Protein AF-A0A4Q7S4I4-F1 (afdb_monomer_lite)

Organism: NCBI:txid1001822

Foldseek 3Di:
DDDDDDDDPPVVVVVVVVVVVVVVVVLVVDFCPDDDPQPVQVVVQVVWQADPQKDKDKDFDPPFAAPPDQFFGKIKIWMAGDCVVAQKKWKWKADPVSDIDTDDTDSHRTDMDMDDSHAGQAMKIFIARRSPRHTNGIDGNVVYDGDHD

Radius of gyration: 23.49 Å; chains: 1; bounding box: 52×38×89 Å

Structure (mmCIF, N/CA/C/O backbone):
data_AF-A0A4Q7S4I4-F1
#
_entry.id   AF-A0A4Q7S4I4-F1
#
loop_
_atom_site.group_PDB
_atom_site.id
_atom_site.type_symbol
_atom_site.label_atom_id
_atom_site.label_alt_id
_atom_site.label_comp_id
_atom_site.label_asym_id
_atom_site.label_entity_id
_atom_site.label_seq_id
_atom_site.pdbx_PDB_ins_code
_atom_site.Cartn_x
_atom_site.Cartn_y
_atom_site.Cartn_z
_atom_site.occupancy
_atom_site.B_iso_or_equiv
_atom_site.auth_seq_id
_atom_site.auth_comp_id
_atom_site.auth_asym_id
_atom_site.auth_atom_id
_atom_site.pdbx_PDB_model_num
ATOM 1 N N . MET A 1 1 ? 35.441 25.639 -65.462 1.00 41.94 1 MET A N 1
ATOM 2 C CA . MET A 1 1 ? 35.633 24.451 -64.602 1.00 41.94 1 MET A CA 1
ATOM 3 C C . MET A 1 1 ? 35.134 24.766 -63.202 1.00 41.94 1 MET A C 1
ATOM 5 O O . MET A 1 1 ? 35.608 25.695 -62.568 1.00 41.94 1 MET A O 1
ATOM 9 N N . THR A 1 2 ? 34.101 24.045 -62.790 1.00 44.81 2 THR A N 1
ATOM 10 C CA . THR A 1 2 ? 33.281 24.208 -61.586 1.00 44.81 2 THR A CA 1
ATOM 11 C C . THR A 1 2 ? 33.782 23.279 -60.481 1.00 44.81 2 THR A C 1
ATOM 13 O O . THR A 1 2 ? 33.896 22.083 -60.726 1.00 44.81 2 THR A O 1
ATOM 16 N N . ARG A 1 3 ? 34.007 23.776 -59.256 1.00 42.09 3 ARG A N 1
ATOM 17 C CA . ARG A 1 3 ? 33.968 22.942 -58.036 1.00 42.09 3 ARG A CA 1
ATOM 18 C C . ARG A 1 3 ? 33.672 23.790 -56.796 1.00 42.09 3 ARG A C 1
ATOM 20 O O . ARG A 1 3 ? 34.547 24.383 -56.181 1.00 42.09 3 ARG A O 1
ATOM 27 N N . ARG A 1 4 ? 32.387 23.832 -56.447 1.00 50.72 4 ARG A N 1
ATOM 28 C CA . ARG A 1 4 ? 31.842 24.207 -55.135 1.00 50.72 4 ARG A CA 1
ATOM 29 C C . ARG A 1 4 ? 31.068 22.986 -54.632 1.00 50.72 4 ARG A C 1
ATOM 31 O O . ARG A 1 4 ? 30.455 22.316 -55.459 1.00 50.72 4 ARG A O 1
ATOM 38 N N . ARG A 1 5 ? 31.009 22.822 -53.304 1.00 50.75 5 ARG A N 1
ATOM 39 C CA . ARG A 1 5 ? 30.167 21.900 -52.500 1.00 50.75 5 ARG A CA 1
ATOM 40 C C . ARG A 1 5 ? 30.864 20.619 -52.028 1.00 50.75 5 ARG A C 1
ATOM 42 O O . ARG A 1 5 ? 30.784 19.614 -52.711 1.00 50.75 5 ARG A O 1
ATOM 49 N N . SER A 1 6 ? 31.431 20.667 -50.819 1.00 51.12 6 SER A N 1
ATOM 50 C CA . SER A 1 6 ? 31.647 19.498 -49.944 1.00 51.12 6 SER A CA 1
ATOM 51 C C . SER A 1 6 ? 31.833 19.954 -48.488 1.00 51.12 6 SER A C 1
ATOM 53 O O . SER A 1 6 ? 32.914 19.810 -47.936 1.00 51.12 6 SER A O 1
ATOM 55 N N . THR A 1 7 ? 30.820 20.562 -47.862 1.00 47.41 7 THR A N 1
ATOM 56 C CA . THR A 1 7 ? 30.909 20.975 -46.437 1.00 47.41 7 THR A CA 1
ATOM 57 C C . THR A 1 7 ? 29.547 21.063 -45.734 1.00 47.41 7 THR A C 1
ATOM 59 O O . THR A 1 7 ? 29.380 21.838 -44.804 1.00 47.41 7 THR A O 1
ATOM 62 N N . ILE A 1 8 ? 28.537 20.297 -46.165 1.00 48.12 8 ILE A N 1
ATOM 63 C CA . ILE A 1 8 ? 27.202 20.329 -45.520 1.00 48.12 8 ILE A CA 1
ATOM 64 C C . ILE A 1 8 ? 26.838 18.983 -44.862 1.00 48.12 8 ILE A C 1
ATOM 66 O O . ILE A 1 8 ? 25.962 18.923 -44.009 1.00 48.12 8 ILE A O 1
ATOM 70 N N . THR A 1 9 ? 27.559 17.899 -45.152 1.00 46.34 9 THR A N 1
ATOM 71 C CA . THR A 1 9 ? 27.145 16.548 -44.733 1.00 46.34 9 THR A CA 1
ATOM 72 C C . THR A 1 9 ? 27.570 16.137 -43.315 1.00 46.34 9 THR A C 1
ATOM 74 O O . THR A 1 9 ? 27.065 15.142 -42.810 1.00 46.34 9 THR A O 1
ATOM 77 N N . ALA A 1 10 ? 28.465 16.872 -42.644 1.00 43.66 10 ALA A N 1
ATOM 78 C CA . ALA A 1 10 ? 29.000 16.462 -41.334 1.00 43.66 10 ALA A CA 1
ATOM 79 C C . ALA A 1 10 ? 28.167 16.937 -40.123 1.00 43.66 10 ALA A C 1
ATOM 81 O O . ALA A 1 10 ? 28.221 16.323 -39.063 1.00 43.66 10 ALA A O 1
ATOM 82 N N . LEU A 1 11 ? 27.368 18.001 -40.264 1.00 43.22 11 LEU A N 1
ATOM 83 C CA . LEU A 1 11 ? 26.603 18.582 -39.147 1.00 43.22 11 LEU A CA 1
ATOM 84 C C . LEU A 1 11 ? 25.246 17.902 -38.901 1.00 43.22 11 LEU A C 1
ATOM 86 O O . LEU A 1 11 ? 24.723 17.971 -37.792 1.00 43.22 11 LEU A O 1
ATOM 90 N N . ALA A 1 12 ? 24.691 17.204 -39.894 1.00 45.44 12 ALA A N 1
ATOM 91 C CA . ALA A 1 12 ? 23.388 16.550 -39.764 1.00 45.44 12 ALA A CA 1
ATOM 92 C C . ALA A 1 12 ? 23.436 15.225 -38.975 1.00 45.44 12 ALA A C 1
ATOM 94 O O . ALA A 1 12 ? 22.447 14.863 -38.340 1.00 45.44 12 ALA A O 1
ATOM 95 N N . LEU A 1 13 ? 24.573 14.513 -38.964 1.00 42.44 13 LEU A N 1
ATOM 96 C CA . LEU A 1 13 ? 24.679 13.215 -38.280 1.00 42.44 13 LEU A CA 1
ATOM 97 C C . LEU A 1 13 ? 24.820 13.336 -36.752 1.00 42.44 13 LEU A C 1
ATOM 99 O O . LEU A 1 13 ? 24.234 12.534 -36.027 1.00 42.44 13 LEU A O 1
ATOM 103 N N . CYS A 1 14 ? 25.542 14.342 -36.244 1.00 41.38 14 CYS A N 1
ATOM 104 C CA . CYS A 1 14 ? 25.718 14.514 -34.794 1.00 41.38 14 CYS A CA 1
ATOM 105 C C . CYS A 1 14 ? 24.435 14.977 -34.088 1.00 41.38 14 CYS A C 1
ATOM 107 O O . CYS A 1 14 ? 24.158 14.537 -32.974 1.00 41.38 14 CYS A O 1
ATOM 109 N N . GLY A 1 15 ? 23.627 15.824 -34.737 1.00 41.75 15 GLY A N 1
ATOM 110 C CA . GLY A 1 15 ? 22.355 16.280 -34.170 1.00 41.75 15 GLY A CA 1
ATOM 111 C C . GLY A 1 15 ? 21.340 15.144 -34.016 1.00 41.75 15 GLY A C 1
ATOM 112 O O . GLY A 1 15 ? 20.658 15.060 -32.999 1.00 41.75 15 GLY A O 1
ATOM 113 N N . PHE A 1 16 ? 21.282 14.227 -34.986 1.00 46.00 16 PHE A N 1
ATOM 114 C CA . PHE A 1 16 ? 20.308 13.134 -34.969 1.00 46.00 16 PHE A CA 1
ATOM 115 C C . PHE A 1 16 ? 20.626 12.080 -33.895 1.00 46.00 16 PHE A C 1
ATOM 117 O O . PHE A 1 16 ? 19.729 11.658 -33.169 1.00 46.00 16 PHE A O 1
ATOM 124 N N . LEU A 1 17 ? 21.907 11.726 -33.723 1.00 50.31 17 LEU A N 1
ATOM 125 C CA . LEU A 1 17 ? 22.359 10.781 -32.690 1.00 50.31 17 LEU A CA 1
ATOM 126 C C . LEU A 1 17 ? 22.120 11.298 -31.263 1.00 50.31 17 LEU A C 1
ATOM 128 O O . LEU A 1 17 ? 21.694 10.532 -30.395 1.00 50.31 17 LEU A O 1
ATOM 132 N N . ALA A 1 18 ? 22.338 12.594 -31.022 1.00 49.22 18 ALA A N 1
ATOM 133 C CA . ALA A 1 18 ? 22.099 13.206 -29.715 1.00 49.22 18 ALA A CA 1
ATOM 134 C C . ALA A 1 18 ? 20.606 13.216 -29.343 1.00 49.22 18 ALA A C 1
ATOM 136 O O . ALA A 1 18 ? 20.250 12.931 -28.199 1.00 49.22 18 ALA A O 1
ATOM 137 N N . VAL A 1 19 ? 19.724 13.475 -30.314 1.00 49.75 19 VAL A N 1
ATOM 138 C CA . VAL A 1 19 ? 18.272 13.477 -30.087 1.00 49.75 19 VAL A CA 1
ATOM 139 C C . VAL A 1 19 ? 17.758 12.060 -29.825 1.00 49.75 19 VAL A C 1
ATOM 141 O O . VAL A 1 19 ? 17.004 11.861 -28.877 1.00 49.75 19 VAL A O 1
ATOM 144 N N . THR A 1 20 ? 18.208 11.044 -30.569 1.00 52.66 20 THR A N 1
ATOM 145 C CA . THR A 1 20 ? 17.770 9.659 -30.317 1.00 52.66 20 THR A CA 1
ATOM 146 C C . THR A 1 20 ? 18.265 9.111 -28.977 1.00 52.66 20 THR A C 1
ATOM 148 O O . THR A 1 20 ? 17.527 8.397 -28.300 1.00 52.66 20 THR A O 1
ATOM 151 N N . ALA A 1 21 ? 19.482 9.476 -28.554 1.00 50.72 21 ALA A N 1
ATOM 152 C CA . ALA A 1 21 ? 20.016 9.065 -27.257 1.00 50.72 21 ALA A CA 1
ATOM 153 C C . ALA A 1 21 ? 19.264 9.729 -26.091 1.00 50.72 21 ALA A C 1
ATOM 155 O O . ALA A 1 21 ? 18.940 9.059 -25.112 1.00 50.72 21 ALA A O 1
ATOM 156 N N . ALA A 1 22 ? 18.922 11.016 -26.218 1.00 50.22 22 ALA A N 1
ATOM 157 C CA . ALA A 1 22 ? 18.132 11.730 -25.217 1.00 50.22 22 ALA A CA 1
ATOM 158 C C . ALA A 1 22 ? 16.709 11.161 -25.087 1.00 50.22 22 ALA A C 1
ATOM 160 O O . ALA A 1 22 ? 16.227 10.979 -23.973 1.00 50.22 22 ALA A O 1
ATOM 161 N N . TRP A 1 23 ? 16.062 10.797 -26.200 1.00 45.84 23 TRP A N 1
ATOM 162 C CA . TRP A 1 23 ? 14.734 10.175 -26.170 1.00 45.84 23 TRP A CA 1
ATOM 163 C C . TRP A 1 23 ? 14.747 8.773 -25.549 1.00 45.84 23 TRP A C 1
ATOM 165 O O . TRP A 1 23 ? 13.890 8.475 -24.719 1.00 45.84 23 TRP A O 1
ATOM 175 N N . ALA A 1 24 ? 15.741 7.939 -25.872 1.00 47.75 24 ALA A N 1
ATOM 176 C CA . ALA A 1 24 ? 15.880 6.604 -25.283 1.00 47.75 24 ALA A CA 1
ATOM 177 C C . ALA A 1 24 ? 16.227 6.635 -23.781 1.00 47.75 24 ALA A C 1
ATOM 179 O O . ALA A 1 24 ? 15.889 5.701 -23.049 1.00 47.75 24 ALA A O 1
ATOM 180 N N . LEU A 1 25 ? 16.892 7.699 -23.314 1.00 47.28 25 LEU A N 1
ATOM 181 C CA . LEU A 1 25 ? 17.188 7.909 -21.898 1.00 47.28 25 LEU A CA 1
ATOM 182 C C . LEU A 1 25 ? 15.975 8.485 -21.151 1.00 47.28 25 LEU A C 1
ATOM 184 O O . LEU A 1 25 ? 15.649 8.005 -20.068 1.00 47.28 25 LEU A O 1
ATOM 188 N N . SER A 1 26 ? 15.249 9.439 -21.747 1.00 44.47 26 SER A N 1
ATOM 189 C CA . SER A 1 26 ? 14.024 10.001 -21.164 1.00 44.47 26 SER A CA 1
ATOM 190 C C . SER A 1 26 ? 12.912 8.969 -21.020 1.00 44.47 26 SER A C 1
ATOM 192 O O . SER A 1 26 ? 12.274 8.948 -19.976 1.00 44.47 26 SER A O 1
ATOM 194 N N . SER A 1 27 ? 12.715 8.062 -21.982 1.00 48.19 27 SER A N 1
ATOM 195 C CA . SER A 1 27 ? 11.693 7.011 -21.861 1.00 48.19 27 SER A CA 1
ATOM 196 C C . SER A 1 27 ? 11.992 5.995 -20.753 1.00 48.19 27 SER A C 1
ATOM 198 O O . SER A 1 27 ? 11.075 5.353 -20.256 1.00 48.19 27 SER A O 1
ATOM 200 N N . ARG A 1 28 ? 13.260 5.854 -20.339 1.00 50.56 28 ARG A N 1
ATOM 201 C CA . ARG A 1 28 ? 13.646 5.054 -19.162 1.00 50.56 28 ARG A CA 1
ATOM 202 C C . ARG A 1 28 ? 13.559 5.843 -17.851 1.00 50.56 28 ARG A C 1
ATOM 204 O O . ARG A 1 28 ? 13.638 5.241 -16.787 1.00 50.56 28 ARG A O 1
ATOM 211 N N . LEU A 1 29 ? 13.438 7.171 -17.929 1.00 49.69 29 LEU A N 1
ATOM 212 C CA . LEU A 1 29 ? 13.485 8.099 -16.795 1.00 49.69 29 LEU A CA 1
ATOM 213 C C . LEU A 1 29 ? 12.164 8.839 -16.533 1.00 49.69 29 LEU A C 1
ATOM 215 O O . LEU A 1 29 ? 12.057 9.542 -15.528 1.00 49.69 29 LEU A O 1
ATOM 219 N N . THR A 1 30 ? 11.134 8.647 -17.351 1.00 45.44 30 THR A N 1
ATOM 220 C CA . THR A 1 30 ? 9.789 9.133 -17.040 1.00 45.44 30 THR A CA 1
ATOM 221 C C . THR A 1 30 ? 8.992 8.066 -16.297 1.00 45.44 30 THR A C 1
ATOM 223 O O . THR A 1 30 ? 8.708 7.024 -16.890 1.00 45.44 30 THR A O 1
ATOM 226 N N . PRO A 1 31 ? 8.596 8.298 -15.030 1.00 50.12 31 PRO A N 1
ATOM 227 C CA . PRO A 1 31 ? 7.654 7.423 -14.342 1.00 50.12 31 PRO A CA 1
ATOM 228 C C . PRO A 1 31 ? 6.385 7.327 -15.173 1.00 50.12 31 PRO A C 1
ATOM 230 O O . PRO A 1 31 ? 5.813 8.347 -15.567 1.00 50.12 31 PRO A O 1
ATOM 233 N N . HIS A 1 32 ? 5.949 6.099 -15.450 1.00 53.78 32 HIS A N 1
ATOM 234 C CA . HIS A 1 32 ? 4.629 5.860 -16.003 1.00 53.78 32 HIS A CA 1
ATOM 235 C C . HIS A 1 32 ? 3.613 6.253 -14.921 1.00 53.78 32 HIS A C 1
ATOM 237 O O . HIS A 1 32 ? 3.149 5.442 -14.128 1.00 53.78 32 HIS A O 1
ATOM 243 N N . LEU A 1 33 ? 3.262 7.538 -14.872 1.00 53.69 33 LEU A N 1
ATOM 244 C CA . LEU A 1 33 ? 2.174 8.080 -14.049 1.00 53.69 33 LEU A CA 1
ATOM 245 C C . LEU A 1 33 ? 0.794 7.785 -14.672 1.00 53.69 33 LEU A C 1
ATOM 247 O O . LEU A 1 33 ? -0.196 8.430 -14.346 1.00 53.69 33 LEU A O 1
ATOM 251 N N . GLY A 1 34 ? 0.731 6.860 -15.632 1.00 51.97 34 GLY A N 1
ATOM 252 C CA . GLY A 1 34 ? -0.274 6.865 -16.687 1.00 51.97 34 GLY A CA 1
ATOM 253 C C . GLY A 1 34 ? -0.943 5.522 -16.921 1.00 51.97 34 GLY A C 1
ATOM 254 O O . GLY A 1 34 ? -0.888 5.010 -18.031 1.00 51.97 34 GLY A O 1
ATOM 255 N N . ARG A 1 35 ? -1.590 4.973 -15.896 1.00 54.06 35 ARG A N 1
ATOM 256 C CA . ARG A 1 35 ? -2.917 4.341 -15.988 1.00 54.06 35 ARG A CA 1
ATOM 257 C C . ARG A 1 35 ? -3.307 3.899 -14.594 1.00 54.06 35 ARG A C 1
ATOM 259 O O . ARG A 1 35 ? -2.587 3.124 -13.983 1.00 54.06 35 ARG A O 1
ATOM 266 N N . VAL A 1 36 ? -4.449 4.384 -14.125 1.00 53.25 36 VAL A N 1
ATOM 267 C CA . VAL A 1 36 ? -5.141 3.813 -12.974 1.00 53.25 36 VAL A CA 1
ATOM 268 C C . VAL A 1 36 ? -5.415 2.342 -13.305 1.00 53.25 36 VAL A C 1
ATOM 270 O O . VAL A 1 36 ? -6.199 2.091 -14.223 1.00 53.25 36 VAL A O 1
ATOM 273 N N . PRO A 1 37 ? -4.796 1.362 -12.629 1.00 58.00 37 PRO A N 1
ATOM 274 C CA . PRO A 1 37 ? -4.987 -0.043 -12.980 1.00 58.00 37 PRO A CA 1
ATOM 275 C C . PRO A 1 37 ? -6.276 -0.614 -12.350 1.00 58.00 37 PRO A C 1
ATOM 277 O O . PRO A 1 37 ? -6.296 -1.738 -11.864 1.00 58.00 37 PRO A O 1
ATOM 280 N N . GLY A 1 38 ? -7.354 0.184 -12.354 1.00 56.81 38 GLY A N 1
ATOM 281 C CA . GLY A 1 38 ? -8.564 0.027 -11.536 1.00 56.81 38 GLY A 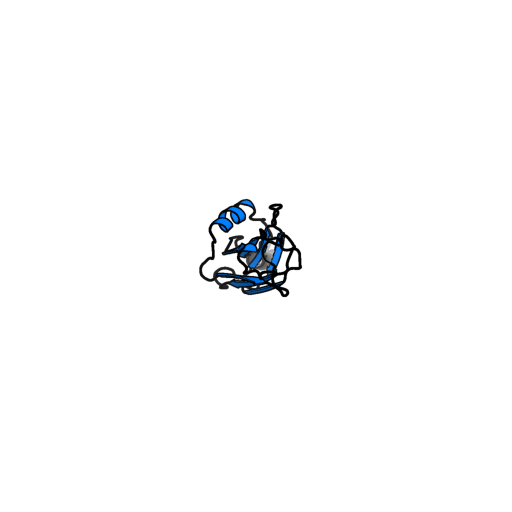CA 1
ATOM 282 C C . GLY A 1 38 ? -9.135 -1.390 -11.513 1.00 56.81 38 GLY A C 1
ATOM 283 O O . GLY A 1 38 ? -9.205 -1.991 -10.448 1.00 56.81 38 GLY A O 1
ATOM 284 N N . ASP A 1 39 ? -9.448 -1.968 -12.671 1.00 55.00 39 ASP A N 1
ATOM 285 C CA . ASP A 1 39 ? -10.110 -3.282 -12.716 1.00 55.00 39 ASP A CA 1
ATOM 286 C C . ASP A 1 39 ? -9.161 -4.455 -12.404 1.00 55.00 39 ASP A C 1
ATOM 288 O O . ASP A 1 39 ? -9.568 -5.455 -11.811 1.00 55.00 39 ASP A O 1
ATOM 292 N N . LEU A 1 40 ? -7.875 -4.334 -12.754 1.00 55.00 40 LEU A N 1
ATOM 293 C CA . LEU A 1 40 ? -6.876 -5.390 -12.539 1.00 55.00 40 LEU A CA 1
ATOM 294 C C . LEU A 1 40 ? -6.348 -5.407 -11.099 1.00 55.00 40 LEU A C 1
ATOM 296 O O . LEU A 1 40 ? -6.062 -6.474 -10.562 1.00 55.00 40 LEU A O 1
ATOM 300 N N . LEU A 1 41 ? -6.262 -4.242 -10.451 1.00 58.31 41 LEU A N 1
ATOM 301 C CA . LEU A 1 41 ? -5.853 -4.128 -9.051 1.00 58.31 41 LEU A CA 1
ATOM 302 C C . LEU A 1 41 ? -6.885 -4.722 -8.099 1.00 58.31 41 LEU A C 1
ATOM 304 O O . LEU A 1 41 ? -6.513 -5.383 -7.131 1.00 58.31 41 LEU A O 1
ATOM 308 N N . ILE A 1 42 ? -8.170 -4.480 -8.369 1.00 56.91 42 ILE A N 1
ATOM 309 C CA . ILE A 1 42 ? -9.267 -4.961 -7.527 1.00 56.91 42 ILE A CA 1
ATOM 310 C C . ILE A 1 42 ? -9.318 -6.489 -7.567 1.00 56.91 42 ILE A C 1
ATOM 312 O O . ILE A 1 42 ? -9.319 -7.116 -6.511 1.00 56.91 42 ILE A O 1
ATOM 316 N N . ALA A 1 43 ? -9.263 -7.092 -8.759 1.00 54.03 43 ALA A N 1
ATOM 317 C CA . ALA A 1 43 ? -9.244 -8.546 -8.906 1.00 54.03 43 ALA A CA 1
ATOM 318 C C . ALA A 1 43 ? -7.997 -9.184 -8.268 1.00 54.03 43 ALA A C 1
ATOM 320 O O . ALA A 1 43 ? -8.121 -10.135 -7.504 1.00 54.03 43 ALA A O 1
ATOM 321 N N . ALA A 1 44 ? -6.805 -8.629 -8.514 1.00 53.09 44 ALA A N 1
ATOM 322 C CA . ALA A 1 44 ? -5.567 -9.190 -7.984 1.00 53.09 44 ALA A CA 1
ATOM 323 C C . ALA A 1 44 ? -5.468 -9.059 -6.453 1.00 53.09 44 ALA A C 1
ATOM 325 O O . ALA A 1 44 ? -4.968 -9.962 -5.796 1.00 53.09 44 ALA A O 1
ATOM 326 N N . SER A 1 45 ? -5.998 -7.989 -5.852 1.00 56.91 45 SER A N 1
ATOM 327 C CA . SER A 1 45 ? -5.957 -7.776 -4.395 1.00 56.91 45 SER A CA 1
ATOM 328 C C . SER A 1 45 ? -6.743 -8.794 -3.556 1.00 56.91 45 SER A C 1
ATOM 330 O O . SER A 1 45 ? -6.476 -8.924 -2.361 1.00 56.91 45 SER A O 1
ATOM 332 N N . LEU A 1 46 ? -7.699 -9.509 -4.159 1.00 60.75 46 LEU A N 1
ATOM 333 C CA . LEU A 1 46 ? -8.551 -10.479 -3.467 1.00 60.75 46 LEU A CA 1
ATOM 334 C C . LEU A 1 46 ? -7.825 -11.806 -3.177 1.00 60.75 46 LEU A C 1
ATOM 336 O O . LEU A 1 46 ? -8.209 -12.495 -2.236 1.00 60.75 46 LEU A O 1
ATOM 340 N N . ASP A 1 47 ? -6.733 -12.101 -3.895 1.00 59.09 47 ASP A N 1
ATOM 341 C CA . ASP A 1 47 ? -5.953 -13.345 -3.769 1.00 59.09 47 ASP A CA 1
ATOM 342 C C . ASP A 1 47 ? -4.593 -13.169 -3.051 1.00 59.09 47 ASP A C 1
ATOM 344 O O . ASP A 1 47 ? -3.767 -14.078 -3.049 1.00 59.09 47 ASP A O 1
ATOM 348 N N . ARG A 1 48 ? -4.349 -12.009 -2.413 1.00 61.91 48 ARG A N 1
ATOM 349 C CA . ARG A 1 48 ? -3.061 -11.608 -1.791 1.00 61.91 48 ARG A CA 1
ATOM 350 C C . ARG A 1 48 ? -1.831 -11.918 -2.671 1.00 61.91 48 ARG A C 1
ATOM 352 O O . ARG A 1 48 ? -1.039 -12.810 -2.357 1.00 61.91 48 ARG A O 1
ATOM 359 N N . PRO A 1 49 ? -1.585 -11.134 -3.728 1.00 64.81 49 PRO A N 1
ATOM 360 C CA . PRO A 1 49 ? -0.379 -11.261 -4.513 1.00 64.81 49 PRO A CA 1
ATOM 361 C C . PRO A 1 49 ? 0.701 -10.497 -3.761 1.00 64.81 49 PRO A C 1
ATOM 363 O O . PRO A 1 49 ? 0.741 -9.275 -3.812 1.00 64.81 49 PRO A O 1
ATOM 366 N N . GLN A 1 50 ? 1.532 -11.193 -2.998 1.00 80.06 50 GLN A N 1
ATOM 367 C CA . GLN A 1 50 ? 2.812 -10.643 -2.583 1.00 80.06 50 GLN A CA 1
ATOM 368 C C . GLN A 1 50 ? 3.864 -11.282 -3.478 1.00 80.06 50 GLN A C 1
ATOM 370 O O . GLN A 1 50 ? 4.178 -12.458 -3.315 1.00 80.06 50 GLN A O 1
ATOM 375 N N . ALA A 1 51 ? 4.349 -10.528 -4.463 1.00 83.81 51 ALA A N 1
ATOM 376 C CA . ALA A 1 51 ? 5.382 -11.017 -5.362 1.00 83.81 51 ALA A CA 1
ATOM 377 C C . ALA A 1 51 ? 6.673 -11.319 -4.588 1.00 83.81 51 ALA A C 1
ATOM 379 O O . ALA A 1 51 ? 7.002 -10.648 -3.599 1.00 83.81 51 ALA A O 1
ATOM 380 N N . ASP A 1 52 ? 7.430 -12.305 -5.067 1.00 86.88 52 ASP A N 1
ATOM 381 C CA . ASP A 1 52 ? 8.759 -12.587 -4.539 1.00 86.88 52 ASP A CA 1
ATOM 382 C C . ASP A 1 52 ? 9.632 -11.327 -4.602 1.00 86.88 52 ASP A C 1
ATOM 384 O O . ASP A 1 52 ? 9.661 -10.606 -5.599 1.00 86.88 52 ASP A O 1
ATOM 388 N N . GLY A 1 53 ? 10.331 -11.037 -3.504 1.00 88.31 53 GLY A N 1
ATOM 389 C CA . GLY A 1 53 ? 11.159 -9.835 -3.388 1.00 88.31 53 GLY A CA 1
ATOM 390 C C . GLY A 1 53 ? 10.394 -8.555 -3.037 1.00 88.31 53 GLY A C 1
ATOM 391 O O . GLY A 1 53 ? 11.016 -7.500 -2.975 1.00 88.31 53 GLY A O 1
ATOM 392 N N . ALA A 1 54 ? 9.092 -8.611 -2.745 1.00 90.88 54 ALA A N 1
ATOM 393 C CA . ALA A 1 54 ? 8.328 -7.453 -2.291 1.00 90.88 54 ALA A CA 1
ATOM 394 C C . ALA A 1 54 ? 7.620 -7.695 -0.960 1.00 90.88 54 ALA A C 1
ATOM 396 O O . ALA A 1 54 ? 7.151 -8.792 -0.660 1.00 90.88 54 ALA A O 1
ATOM 397 N N . ARG A 1 55 ? 7.528 -6.650 -0.139 1.00 92.12 55 ARG A N 1
ATOM 398 C CA . ARG A 1 55 ? 6.780 -6.637 1.117 1.00 92.12 55 ARG A CA 1
ATOM 399 C C . ARG A 1 55 ? 6.040 -5.325 1.277 1.00 92.12 55 ARG A C 1
ATOM 401 O O . ARG A 1 55 ? 6.622 -4.257 1.111 1.00 92.12 55 ARG A O 1
ATOM 408 N N . LEU A 1 56 ? 4.773 -5.434 1.654 1.00 92.31 56 LEU A N 1
ATOM 409 C CA . LEU A 1 56 ? 3.943 -4.337 2.122 1.00 92.31 56 LEU A CA 1
ATOM 410 C C . LEU A 1 56 ? 3.368 -4.757 3.471 1.00 92.31 56 LEU A C 1
ATOM 412 O O . LEU A 1 56 ? 2.814 -5.845 3.592 1.00 92.31 56 LEU A O 1
ATOM 416 N N . ALA A 1 57 ? 3.528 -3.909 4.476 1.00 92.12 57 ALA A N 1
ATOM 417 C CA . ALA A 1 57 ? 2.980 -4.113 5.804 1.00 92.12 57 ALA A CA 1
ATOM 418 C C . ALA A 1 57 ? 2.267 -2.843 6.261 1.00 92.12 57 ALA A C 1
ATOM 420 O O . ALA A 1 57 ? 2.669 -1.725 5.923 1.00 92.12 57 ALA A O 1
ATOM 421 N N . LEU A 1 58 ? 1.213 -3.033 7.045 1.00 91.06 58 LEU A N 1
ATOM 422 C CA . LEU A 1 58 ? 0.545 -1.960 7.761 1.00 91.06 58 LEU A CA 1
ATOM 423 C C . LEU A 1 58 ? 0.857 -2.112 9.247 1.00 91.06 58 LEU A C 1
ATOM 425 O O . LEU A 1 58 ? 0.981 -3.224 9.757 1.00 91.06 58 LEU A O 1
ATOM 429 N N . GLU A 1 59 ? 0.966 -0.990 9.938 1.00 90.00 59 GLU A N 1
ATOM 430 C CA . GLU A 1 59 ? 1.086 -0.912 11.388 1.00 90.00 59 GLU A CA 1
ATOM 431 C C . GLU A 1 59 ? 0.074 0.123 11.886 1.00 90.00 59 GLU A C 1
ATOM 433 O O . GLU A 1 59 ? -0.124 1.163 11.252 1.00 90.00 59 GLU A O 1
ATOM 438 N N . ALA A 1 60 ? -0.590 -0.145 13.012 1.00 84.44 60 ALA A N 1
ATOM 439 C CA . ALA A 1 60 ? -1.471 0.846 13.618 1.00 84.44 60 ALA A CA 1
ATOM 440 C C . ALA A 1 60 ? -0.637 2.042 14.091 1.00 84.44 60 ALA A C 1
ATOM 442 O O . ALA A 1 60 ? 0.305 1.872 14.868 1.00 84.44 60 ALA A O 1
ATOM 443 N N . ALA A 1 61 ? -0.987 3.250 13.651 1.00 80.94 61 ALA A N 1
ATOM 444 C CA . ALA A 1 61 ? -0.409 4.439 14.251 1.00 80.94 61 ALA A CA 1
ATOM 445 C C . ALA A 1 61 ? -1.082 4.670 15.608 1.00 80.94 61 ALA A C 1
ATOM 447 O O . ALA A 1 61 ? -2.297 4.533 15.724 1.00 80.94 61 ALA A O 1
ATOM 448 N N . SER A 1 62 ? -0.310 5.016 16.638 1.00 71.31 62 SER A N 1
ATOM 449 C CA . SER A 1 62 ? -0.872 5.312 17.959 1.00 71.31 62 SER A CA 1
ATOM 450 C C . SER A 1 62 ? -1.896 6.458 17.884 1.00 71.31 62 SER A C 1
ATOM 452 O O . SER A 1 62 ? -1.583 7.494 17.289 1.00 71.31 62 SER A O 1
ATOM 454 N N . PRO A 1 63 ? -3.073 6.336 18.532 1.00 67.19 63 PRO A N 1
ATOM 455 C CA . PRO A 1 63 ? -3.524 5.227 19.383 1.00 67.19 63 PRO A CA 1
ATOM 456 C C . PRO A 1 63 ? -4.062 4.010 18.607 1.00 67.19 63 PRO A C 1
ATOM 458 O O . PRO A 1 63 ? -4.600 4.133 17.511 1.00 67.19 63 PRO A O 1
ATOM 461 N N . ALA A 1 64 ? -3.962 2.826 19.221 1.00 69.19 64 ALA A N 1
ATOM 462 C CA . ALA A 1 64 ? -4.438 1.572 18.636 1.00 69.19 64 ALA A CA 1
ATOM 463 C C . ALA A 1 64 ? -5.948 1.591 18.322 1.00 69.19 64 ALA A C 1
ATOM 465 O O . ALA A 1 64 ? -6.750 2.185 19.046 1.00 69.19 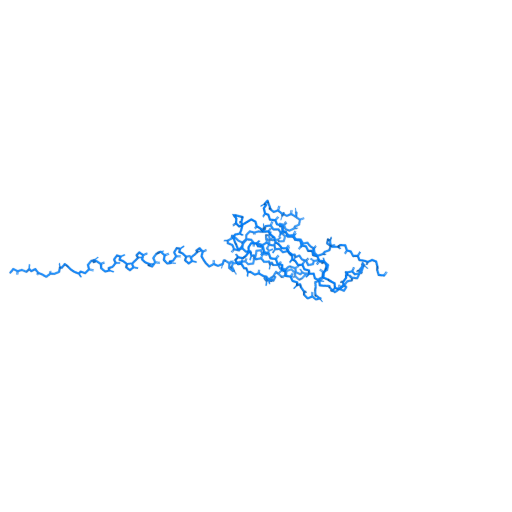64 ALA A O 1
ATOM 466 N N . ARG A 1 65 ? -6.342 0.882 17.257 1.00 73.88 65 ARG A N 1
ATOM 467 C CA . ARG A 1 65 ? -7.740 0.735 16.829 1.00 73.88 65 ARG A CA 1
ATOM 468 C C . ARG A 1 65 ? -8.562 -0.009 17.884 1.00 73.88 65 ARG A C 1
ATOM 470 O O . ARG A 1 65 ? -8.166 -1.087 18.316 1.00 73.88 65 ARG A O 1
ATOM 477 N N . ILE A 1 66 ? -9.743 0.510 18.221 1.00 74.88 66 ILE A N 1
ATOM 478 C CA . ILE A 1 66 ? -10.708 -0.162 19.107 1.00 74.88 66 ILE A CA 1
ATOM 479 C C . ILE A 1 66 ? -11.550 -1.168 18.307 1.00 74.88 66 ILE A C 1
ATOM 481 O O . ILE A 1 66 ? -12.093 -0.834 17.250 1.00 74.88 66 ILE A O 1
ATOM 485 N N . CYS A 1 67 ? -11.676 -2.399 18.808 1.00 74.19 67 CYS A N 1
ATOM 486 C CA . CYS A 1 67 ? -12.462 -3.449 18.161 1.00 74.19 67 CYS A CA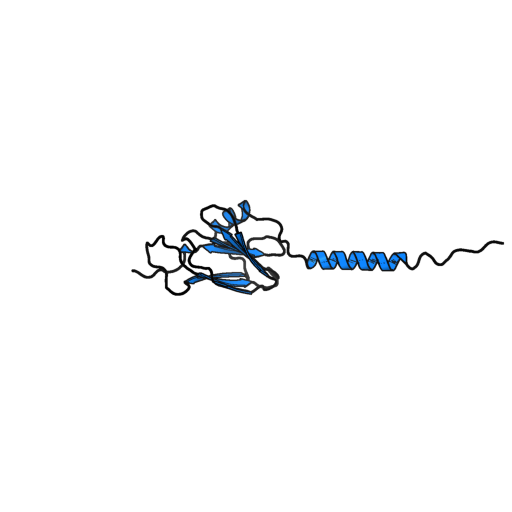 1
ATOM 487 C C . CYS A 1 67 ? -13.948 -3.074 18.042 1.00 74.19 67 CYS A C 1
ATOM 489 O O . CYS A 1 67 ? -14.543 -2.550 18.979 1.00 74.19 67 CYS A O 1
ATOM 491 N N . GLY A 1 68 ? -14.557 -3.365 16.888 1.00 68.88 68 GLY A N 1
ATOM 492 C CA . GLY A 1 68 ? -15.973 -3.072 16.620 1.00 68.88 68 GLY A CA 1
ATOM 493 C C . GLY A 1 68 ? -16.281 -1.601 16.319 1.00 68.88 68 GLY A C 1
ATOM 494 O O . GLY A 1 68 ? -17.411 -1.281 15.964 1.00 68.88 68 GLY A O 1
ATOM 495 N N . SER A 1 69 ? -15.290 -0.709 16.406 1.00 71.62 69 SER A N 1
ATOM 496 C CA . SER A 1 69 ? -15.456 0.681 15.998 1.00 71.62 69 SER A CA 1
ATOM 497 C C . SER A 1 69 ? -15.382 0.815 14.476 1.00 71.62 69 SER A C 1
ATOM 499 O O . SER A 1 69 ? -14.421 0.362 13.843 1.00 71.62 69 SER A O 1
ATOM 501 N N . ALA A 1 70 ? -16.385 1.482 13.905 1.00 71.94 70 ALA A N 1
ATOM 502 C CA . ALA A 1 70 ? -16.361 1.986 12.532 1.00 71.94 70 ALA A CA 1
ATOM 503 C C . ALA A 1 70 ? -15.618 3.333 12.420 1.00 71.94 70 ALA A C 1
ATOM 505 O O . ALA A 1 70 ? -15.573 3.923 11.343 1.00 71.94 70 ALA A O 1
ATOM 506 N N . ALA A 1 71 ? -15.064 3.849 13.526 1.00 78.88 71 ALA A N 1
ATOM 507 C CA . ALA A 1 71 ? -14.359 5.121 13.511 1.00 78.88 71 ALA A CA 1
ATOM 508 C C . ALA A 1 71 ? -13.098 5.031 12.636 1.00 78.88 71 ALA A C 1
ATOM 510 O O . ALA A 1 71 ? -12.365 4.039 12.725 1.00 78.88 71 ALA A O 1
ATOM 511 N N . PRO A 1 72 ? -12.810 6.072 11.840 1.00 81.81 72 PRO A N 1
ATOM 512 C CA . PRO A 1 72 ? -11.565 6.155 11.100 1.00 81.81 72 PRO A CA 1
ATOM 513 C C . PRO A 1 72 ? -10.341 6.137 12.021 1.00 81.81 72 PRO A C 1
ATOM 515 O O . PRO A 1 72 ? -10.368 6.678 13.128 1.00 81.81 72 PRO A O 1
ATOM 518 N N . PHE A 1 73 ? -9.247 5.544 11.549 1.00 85.38 73 PHE A N 1
ATOM 519 C CA . PHE A 1 73 ? -7.987 5.443 12.291 1.00 85.38 73 PHE A CA 1
ATOM 520 C C . PHE A 1 73 ? -6.789 5.807 11.409 1.00 85.38 73 PHE A C 1
ATOM 522 O O . PHE A 1 73 ? -6.919 6.002 10.199 1.00 85.38 73 PHE A O 1
ATOM 529 N N . ALA A 1 74 ? -5.625 5.977 12.037 1.00 90.44 74 ALA A N 1
ATOM 530 C CA . ALA A 1 74 ? -4.369 6.263 11.354 1.00 90.44 74 ALA A CA 1
ATOM 531 C C . ALA A 1 74 ? -3.492 5.007 11.307 1.00 90.44 74 ALA A C 1
ATOM 533 O O . ALA A 1 74 ? -3.441 4.244 12.271 1.00 90.44 74 ALA A O 1
ATOM 534 N N . LEU A 1 75 ? -2.789 4.812 10.195 1.00 92.25 75 LEU A N 1
ATOM 535 C CA . LEU A 1 75 ? -1.897 3.689 9.931 1.00 92.25 75 LEU A CA 1
ATOM 536 C C . LEU A 1 75 ? -0.549 4.176 9.422 1.00 92.25 75 LEU A C 1
ATOM 538 O O . LEU A 1 75 ? -0.469 5.205 8.758 1.00 92.25 75 LEU A O 1
ATOM 542 N N . THR A 1 76 ? 0.490 3.387 9.648 1.00 94.44 76 THR A N 1
ATOM 543 C CA . THR A 1 76 ? 1.764 3.506 8.943 1.00 94.44 76 THR A CA 1
ATOM 544 C C . THR A 1 76 ? 1.868 2.369 7.939 1.00 94.44 76 THR A C 1
ATOM 546 O O . THR A 1 76 ? 1.850 1.200 8.314 1.00 94.44 76 THR A O 1
ATOM 549 N N . ALA A 1 77 ? 1.974 2.705 6.656 1.00 94.56 77 ALA A N 1
ATOM 550 C CA . ALA A 1 77 ? 2.328 1.754 5.616 1.00 94.56 77 ALA A CA 1
ATOM 551 C C . ALA A 1 77 ? 3.849 1.709 5.481 1.00 94.56 77 ALA A C 1
ATOM 553 O O . ALA A 1 77 ? 4.487 2.757 5.366 1.00 94.56 77 ALA A O 1
ATOM 554 N N . ARG A 1 78 ? 4.421 0.507 5.468 1.00 95.62 78 ARG A N 1
ATOM 555 C CA . ARG A 1 78 ? 5.852 0.269 5.258 1.00 95.62 78 ARG A CA 1
ATOM 556 C C . ARG A 1 78 ? 6.015 -0.702 4.106 1.00 95.62 78 ARG A C 1
ATOM 558 O O . ARG A 1 78 ? 5.332 -1.724 4.058 1.00 95.62 78 ARG A O 1
ATOM 565 N N . TRP A 1 79 ? 6.904 -0.386 3.178 1.00 94.88 79 TRP A N 1
ATOM 566 C CA . TRP A 1 79 ? 7.175 -1.239 2.033 1.00 94.88 79 TRP A CA 1
ATOM 567 C C . TRP A 1 79 ? 8.666 -1.421 1.805 1.00 94.88 79 TRP A C 1
ATOM 569 O O . TRP A 1 79 ? 9.491 -0.562 2.126 1.00 94.88 79 TRP A O 1
ATOM 579 N N . GLN A 1 80 ? 8.993 -2.564 1.221 1.00 95.25 80 GLN A N 1
ATOM 580 C CA . GLN A 1 80 ? 10.331 -2.916 0.790 1.00 95.25 80 GLN A CA 1
ATOM 581 C C . GLN A 1 80 ? 10.221 -3.775 -0.460 1.00 95.25 80 GLN A C 1
ATOM 583 O O . GLN A 1 80 ? 9.532 -4.791 -0.452 1.00 95.25 80 GLN A O 1
ATOM 588 N N . VAL A 1 81 ? 10.902 -3.374 -1.523 1.00 93.62 81 VAL A N 1
ATOM 589 C CA . VAL A 1 81 ? 10.903 -4.072 -2.807 1.00 93.62 81 VAL A CA 1
ATOM 590 C C . VAL A 1 81 ? 12.345 -4.284 -3.246 1.00 93.62 81 VAL A C 1
ATOM 592 O O . VAL A 1 81 ? 13.204 -3.435 -3.014 1.00 93.62 81 VAL A O 1
ATOM 595 N N . ASP A 1 82 ? 12.635 -5.425 -3.856 1.00 93.56 82 ASP A N 1
ATOM 596 C CA . ASP A 1 82 ? 13.887 -5.630 -4.570 1.00 93.56 82 ASP A CA 1
ATOM 597 C C . ASP A 1 82 ? 13.938 -4.638 -5.751 1.00 93.56 82 ASP A C 1
ATOM 599 O O . ASP A 1 82 ? 13.030 -4.641 -6.591 1.00 93.56 82 ASP A O 1
ATOM 603 N N . PRO A 1 83 ? 14.972 -3.785 -5.861 1.00 91.00 83 PRO A N 1
ATOM 604 C CA . PRO A 1 83 ? 15.115 -2.871 -6.992 1.00 91.00 83 PRO A CA 1
ATOM 605 C C . PRO A 1 83 ? 15.095 -3.568 -8.364 1.00 91.00 83 PRO A C 1
ATOM 607 O O . PRO A 1 83 ? 14.780 -2.918 -9.360 1.00 91.00 83 PRO A O 1
ATOM 610 N N . ALA A 1 84 ? 15.432 -4.863 -8.433 1.00 90.62 84 ALA A N 1
ATOM 611 C CA . ALA A 1 84 ? 15.336 -5.670 -9.648 1.00 90.62 84 ALA A CA 1
ATOM 612 C C . ALA A 1 84 ? 13.884 -5.994 -10.043 1.00 90.62 84 ALA A C 1
ATOM 614 O O . ALA A 1 84 ? 13.607 -6.155 -11.230 1.00 90.62 84 ALA A O 1
ATOM 615 N N . VAL A 1 85 ? 12.965 -6.061 -9.072 1.00 86.94 85 VAL A N 1
ATOM 616 C CA . VAL A 1 85 ? 11.523 -6.253 -9.301 1.00 86.94 85 VAL A CA 1
ATOM 617 C C . VAL A 1 85 ? 10.883 -4.931 -9.711 1.00 86.94 85 VAL A C 1
ATOM 619 O O . VAL A 1 85 ? 10.242 -4.843 -10.757 1.00 86.94 85 VAL A O 1
ATOM 622 N N . ALA A 1 86 ? 11.083 -3.883 -8.909 1.00 89.12 86 ALA A N 1
ATOM 623 C CA . ALA A 1 86 ? 10.570 -2.555 -9.212 1.00 89.12 86 ALA A CA 1
ATOM 624 C C . ALA A 1 86 ? 11.541 -1.477 -8.716 1.00 89.12 86 ALA A C 1
ATOM 626 O O . ALA A 1 86 ? 11.573 -1.177 -7.519 1.00 89.12 86 ALA A O 1
ATOM 627 N N . PRO A 1 87 ? 12.311 -0.836 -9.616 1.00 88.75 87 PRO A N 1
ATOM 628 C CA . PRO A 1 87 ? 13.216 0.234 -9.214 1.00 88.75 87 PRO A CA 1
ATOM 629 C C . PRO A 1 87 ? 12.443 1.445 -8.684 1.00 88.75 87 PRO A C 1
ATOM 631 O O . PRO A 1 87 ? 12.959 2.179 -7.846 1.00 88.75 87 PRO A O 1
ATOM 634 N N . TRP A 1 88 ? 11.202 1.638 -9.147 1.00 87.94 88 TRP A N 1
ATOM 635 C CA . TRP A 1 88 ? 10.291 2.698 -8.727 1.00 87.94 88 TRP A CA 1
ATOM 636 C C . TRP A 1 88 ? 8.981 2.108 -8.237 1.00 87.94 88 TRP A C 1
ATOM 638 O O . TRP A 1 88 ? 8.470 1.152 -8.820 1.00 87.94 88 TRP A O 1
ATOM 648 N N . THR A 1 89 ? 8.400 2.722 -7.215 1.00 91.69 89 THR A N 1
ATOM 649 C CA . THR A 1 89 ? 7.174 2.230 -6.591 1.00 91.69 89 THR A CA 1
ATOM 650 C C . THR A 1 89 ? 6.097 3.302 -6.574 1.00 91.69 89 THR A C 1
ATOM 652 O O . THR A 1 89 ? 6.366 4.505 -6.497 1.00 91.69 89 THR A O 1
ATOM 655 N N . GLN A 1 90 ? 4.854 2.849 -6.670 1.00 93.25 90 GLN A N 1
ATOM 656 C CA . GLN A 1 90 ? 3.665 3.649 -6.438 1.00 93.25 90 GLN A CA 1
ATOM 657 C C . GLN A 1 90 ? 2.817 2.956 -5.377 1.00 93.25 90 GLN A C 1
ATOM 659 O O . GLN A 1 90 ? 2.639 1.743 -5.420 1.00 93.25 90 GLN A O 1
ATOM 664 N N . LEU A 1 91 ? 2.281 3.725 -4.437 1.00 93.38 91 LEU A N 1
ATOM 665 C CA . LEU A 1 91 ? 1.332 3.240 -3.445 1.00 93.38 91 LEU A CA 1
ATOM 666 C C . LEU A 1 91 ? -0.016 3.893 -3.724 1.00 93.38 91 LEU A C 1
ATOM 668 O O . LEU A 1 91 ? -0.145 5.120 -3.663 1.00 93.38 91 LEU A O 1
ATOM 672 N N . TRP A 1 92 ? -1.001 3.065 -4.034 1.00 93.81 92 TRP A N 1
ATOM 673 C CA . TRP A 1 92 ? -2.373 3.467 -4.298 1.00 93.81 92 TRP A CA 1
ATOM 674 C C . TRP A 1 92 ? -3.272 3.047 -3.143 1.00 93.81 92 TRP A C 1
ATOM 676 O O . TRP A 1 92 ? -3.037 2.027 -2.492 1.00 93.81 92 TRP A O 1
ATOM 686 N N . LEU A 1 93 ? -4.303 3.843 -2.895 1.00 92.31 93 LEU A N 1
ATOM 687 C CA . LEU A 1 93 ? -5.319 3.572 -1.890 1.00 92.31 93 LEU A CA 1
ATOM 688 C C . LEU A 1 93 ? -6.655 3.363 -2.569 1.00 92.31 93 LEU A C 1
ATOM 690 O O . LEU A 1 93 ? -7.035 4.174 -3.408 1.00 92.31 93 LEU A O 1
ATOM 694 N N . LEU A 1 94 ? -7.368 2.315 -2.179 1.00 90.25 94 LEU A N 1
ATOM 695 C CA . LEU A 1 94 ? -8.726 2.056 -2.637 1.00 90.25 94 LEU A CA 1
ATOM 696 C C . LEU A 1 94 ? -9.675 2.122 -1.441 1.00 90.25 94 LEU A C 1
ATOM 698 O O . LEU A 1 94 ? -9.568 1.306 -0.523 1.00 90.25 94 LEU A O 1
ATOM 702 N N . GLY A 1 95 ? -10.553 3.124 -1.436 1.00 86.88 95 GLY A N 1
ATOM 703 C CA . GLY A 1 95 ? -11.609 3.286 -0.439 1.00 86.88 95 GLY A CA 1
ATOM 704 C C . GLY A 1 95 ? -12.867 2.479 -0.773 1.00 86.88 95 GLY A C 1
ATOM 705 O O . GLY A 1 95 ? -12.899 1.712 -1.732 1.00 86.88 95 GLY A O 1
ATOM 706 N N . GLU A 1 96 ? -13.925 2.674 0.018 1.00 81.50 96 GLU A N 1
ATOM 707 C CA . GLU A 1 96 ? -15.238 2.046 -0.220 1.00 81.50 96 GLU A CA 1
ATOM 708 C C . GLU A 1 96 ? -15.922 2.549 -1.497 1.00 81.50 96 GLU A C 1
ATOM 710 O O . GLU A 1 96 ? -16.726 1.837 -2.090 1.00 81.50 96 GLU A O 1
ATOM 715 N N . ASP A 1 97 ? -15.583 3.761 -1.939 1.00 82.88 97 ASP A N 1
ATOM 716 C CA . ASP A 1 97 ? -16.089 4.351 -3.178 1.00 82.88 97 ASP A CA 1
ATOM 717 C C . ASP A 1 97 ? -15.512 3.690 -4.441 1.00 82.88 97 ASP A C 1
ATOM 719 O O . ASP A 1 97 ? -15.953 3.992 -5.549 1.00 82.88 97 ASP A O 1
ATOM 723 N N . GLY A 1 98 ? -14.527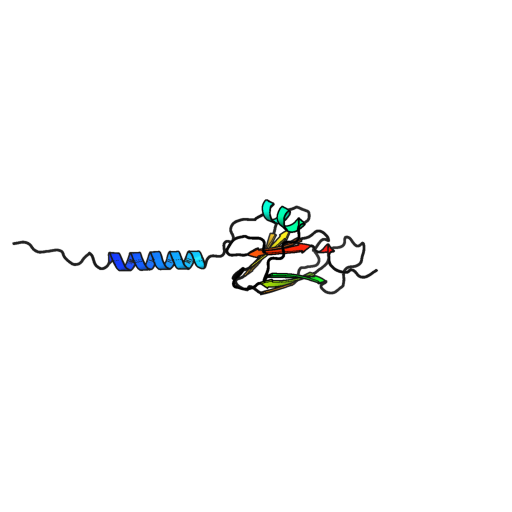 2.799 -4.282 1.00 81.56 98 GLY A N 1
ATOM 724 C CA . GLY A 1 98 ? -13.872 2.098 -5.378 1.00 81.56 98 GLY A CA 1
ATOM 725 C C . GLY A 1 98 ? -12.980 2.992 -6.241 1.00 81.56 98 GLY A C 1
ATOM 726 O O . GLY A 1 98 ? -12.486 2.524 -7.266 1.00 81.56 98 GLY A O 1
ATOM 727 N N . ASN A 1 99 ? -12.733 4.248 -5.848 1.00 84.31 99 ASN A N 1
ATOM 728 C CA . ASN A 1 99 ? -11.870 5.147 -6.605 1.00 84.31 99 ASN A CA 1
ATOM 729 C C . ASN A 1 99 ? -10.427 5.045 -6.094 1.00 84.31 99 ASN A C 1
ATOM 731 O O . ASN A 1 99 ? -10.141 5.424 -4.955 1.00 84.31 99 ASN A O 1
ATOM 735 N N . PRO A 1 100 ? -9.483 4.553 -6.910 1.00 86.69 100 PRO A N 1
ATOM 736 C CA . PRO A 1 100 ? -8.092 4.469 -6.499 1.00 86.69 100 PRO A CA 1
ATOM 737 C C . PRO A 1 100 ? -7.436 5.855 -6.490 1.00 86.69 100 PRO A C 1
ATOM 739 O O . PRO A 1 100 ? -7.470 6.596 -7.475 1.00 86.69 100 PRO A O 1
ATOM 742 N N . VAL A 1 101 ? -6.768 6.180 -5.387 1.00 91.31 101 VAL A N 1
ATOM 743 C CA . VAL A 1 101 ? -6.035 7.435 -5.192 1.00 91.31 101 VAL A CA 1
ATOM 744 C C . VAL A 1 101 ? -4.541 7.149 -5.111 1.00 91.31 101 VAL A C 1
ATOM 746 O O . VAL A 1 101 ? -4.100 6.353 -4.280 1.00 91.31 101 VAL A O 1
ATOM 749 N N . LEU A 1 102 ? -3.743 7.821 -5.947 1.00 92.62 102 LEU A N 1
ATOM 750 C CA . LEU A 1 102 ? -2.285 7.758 -5.855 1.00 92.62 102 LEU A CA 1
ATOM 751 C C . LEU A 1 102 ? -1.835 8.477 -4.585 1.00 92.62 102 LEU A C 1
ATOM 753 O O . LEU A 1 102 ? -1.982 9.693 -4.458 1.00 92.62 102 LEU A O 1
ATOM 757 N N . TRP A 1 103 ? -1.260 7.728 -3.652 1.00 93.62 103 TRP A N 1
ATOM 758 C CA . TRP A 1 103 ? -0.865 8.258 -2.354 1.00 93.62 103 TRP A CA 1
ATOM 759 C C . TRP A 1 103 ? 0.643 8.446 -2.214 1.00 93.62 103 TRP A C 1
ATOM 761 O O . TRP A 1 103 ? 1.090 9.360 -1.517 1.00 93.62 103 TRP A O 1
ATOM 771 N N . HIS A 1 104 ? 1.447 7.630 -2.890 1.00 93.56 104 HIS A N 1
ATOM 772 C CA . HIS A 1 104 ? 2.892 7.813 -2.991 1.00 93.56 104 HIS A CA 1
ATOM 773 C C . HIS A 1 104 ? 3.384 7.390 -4.375 1.00 93.56 104 HIS A C 1
ATOM 775 O O . HIS A 1 104 ? 2.881 6.425 -4.938 1.00 93.56 104 HIS A O 1
ATOM 781 N N . ALA A 1 105 ? 4.387 8.088 -4.898 1.00 92.88 105 ALA A N 1
ATOM 782 C CA . ALA A 1 105 ? 5.156 7.678 -6.065 1.00 92.88 105 ALA A CA 1
ATOM 783 C C . ALA A 1 105 ? 6.606 8.114 -5.855 1.00 92.88 105 ALA A C 1
ATOM 785 O O . ALA A 1 105 ? 6.850 9.265 -5.484 1.00 92.88 105 ALA A O 1
ATOM 786 N N . GLY A 1 106 ? 7.559 7.219 -6.090 1.00 88.38 106 GLY A N 1
ATOM 787 C CA . GLY A 1 106 ? 8.959 7.526 -5.842 1.00 88.38 106 GLY A CA 1
ATOM 788 C C . GLY A 1 106 ? 9.923 6.550 -6.494 1.00 88.38 106 GLY A C 1
ATOM 789 O O . GLY A 1 106 ? 9.592 5.398 -6.775 1.00 88.38 106 GLY A O 1
ATOM 790 N N . ALA A 1 107 ? 11.153 7.023 -6.691 1.00 83.94 107 ALA A N 1
ATOM 791 C CA . ALA A 1 107 ? 12.263 6.204 -7.172 1.00 83.94 107 ALA A CA 1
ATOM 792 C C . ALA A 1 107 ? 12.903 5.341 -6.069 1.00 83.94 107 ALA A C 1
ATOM 794 O O . ALA A 1 107 ? 13.990 4.799 -6.249 1.00 83.94 107 ALA A O 1
ATOM 795 N N . THR A 1 108 ? 12.260 5.264 -4.905 1.00 79.88 108 THR A N 1
ATOM 796 C CA . THR A 1 108 ? 12.723 4.489 -3.763 1.00 79.88 108 THR A CA 1
ATOM 797 C C . THR A 1 108 ? 11.979 3.155 -3.718 1.00 79.88 108 THR A C 1
ATOM 799 O O . THR A 1 108 ? 10.746 3.144 -3.634 1.00 79.88 108 THR A O 1
ATOM 802 N N . PRO A 1 109 ? 12.699 2.025 -3.743 1.00 85.88 109 PRO A N 1
ATOM 803 C CA . PRO A 1 109 ? 12.094 0.696 -3.691 1.00 85.88 109 PRO A CA 1
ATOM 804 C C . PRO A 1 109 ? 11.605 0.334 -2.277 1.00 85.88 109 PRO A C 1
ATOM 806 O O . PRO A 1 109 ? 10.832 -0.602 -2.101 1.00 85.88 109 PRO A O 1
ATOM 809 N N . SER A 1 110 ? 11.994 1.114 -1.267 1.00 92.00 110 SER A N 1
ATOM 810 C CA . SER A 1 110 ? 11.580 0.951 0.127 1.00 92.00 110 SER A CA 1
ATOM 811 C C . SER A 1 110 ? 11.134 2.286 0.703 1.00 92.00 110 SER A C 1
ATOM 813 O O . SER A 1 110 ? 11.630 3.337 0.290 1.00 92.00 110 SER A O 1
ATOM 815 N N . GLY A 1 111 ? 10.251 2.253 1.693 1.00 94.19 111 GLY A N 1
ATOM 816 C CA . GLY A 1 111 ? 9.837 3.455 2.395 1.00 94.19 111 GLY A CA 1
ATOM 817 C C . GLY A 1 111 ? 8.776 3.201 3.449 1.00 94.19 111 GLY A C 1
ATOM 818 O O . GLY A 1 111 ? 8.308 2.081 3.652 1.00 94.19 111 GLY A O 1
ATOM 819 N N . GLU A 1 112 ? 8.407 4.278 4.126 1.00 95.56 112 GLU A N 1
ATOM 820 C CA . GLU A 1 112 ? 7.285 4.299 5.046 1.00 95.56 112 GLU A CA 1
ATOM 821 C C . GLU A 1 112 ? 6.506 5.600 4.903 1.00 95.56 112 GLU A C 1
ATOM 823 O O . GLU A 1 112 ? 7.057 6.651 4.561 1.00 95.56 112 GLU A O 1
ATOM 828 N N . LYS A 1 113 ? 5.199 5.525 5.139 1.00 95.12 113 LYS A N 1
ATOM 829 C CA . LYS A 1 113 ? 4.324 6.690 5.125 1.00 95.12 113 LYS A CA 1
ATOM 830 C C . LYS A 1 113 ? 3.149 6.472 6.061 1.00 95.12 113 LYS A C 1
ATOM 832 O O . LYS A 1 113 ? 2.533 5.410 6.057 1.00 95.12 113 LYS A O 1
ATOM 837 N N . GLN A 1 114 ? 2.821 7.500 6.833 1.00 94.88 114 GLN A N 1
ATOM 838 C CA . GLN A 1 114 ? 1.695 7.483 7.756 1.00 94.88 114 GLN A CA 1
ATOM 839 C C . GLN A 1 114 ? 0.464 8.150 7.134 1.00 94.88 114 GLN A C 1
ATOM 841 O O . GLN A 1 114 ? 0.568 9.204 6.500 1.00 94.88 114 GLN A O 1
ATOM 846 N N . THR A 1 115 ? -0.705 7.540 7.308 1.00 92.56 115 THR A N 1
ATOM 847 C CA . THR A 1 115 ? -2.007 8.119 6.968 1.00 92.56 115 THR A CA 1
ATOM 848 C C . THR A 1 115 ? -2.478 9.096 8.045 1.00 92.56 115 THR A C 1
ATOM 850 O O . THR A 1 115 ? -1.965 9.132 9.162 1.00 92.56 115 THR A O 1
ATOM 853 N N . GLY A 1 116 ? -3.509 9.877 7.722 1.00 88.88 116 GLY A N 1
ATOM 854 C CA . GLY A 1 116 ? -4.298 10.571 8.740 1.00 88.88 116 GLY A CA 1
ATOM 855 C C . GLY A 1 116 ? -5.370 9.655 9.347 1.00 88.88 116 GLY A C 1
ATOM 856 O O . GLY A 1 116 ? -5.510 8.508 8.907 1.00 88.88 116 GLY A O 1
ATOM 857 N N . PRO A 1 117 ? -6.155 10.159 10.319 1.00 88.25 117 PRO A N 1
ATOM 858 C CA . PRO A 1 117 ? -7.269 9.445 10.941 1.00 88.25 117 PRO A CA 1
ATOM 859 C C . PRO A 1 117 ? -8.499 9.432 10.019 1.00 88.25 117 PRO A C 1
ATOM 861 O O . PRO A 1 117 ? -9.544 9.988 10.338 1.00 88.25 117 PRO A O 1
ATOM 864 N N . TRP A 1 118 ? -8.345 8.863 8.829 1.00 88.94 118 TRP A N 1
ATOM 865 C CA . TRP A 1 118 ? -9.392 8.755 7.807 1.00 88.94 118 TRP A CA 1
ATOM 866 C C . TRP A 1 118 ? -9.467 7.350 7.200 1.00 88.94 118 TRP A C 1
ATOM 868 O O . TRP A 1 118 ? -10.334 7.097 6.369 1.00 88.94 118 TRP A O 1
ATOM 878 N N . VAL A 1 119 ? -8.581 6.429 7.600 1.00 90.00 119 VAL A N 1
ATOM 879 C CA . VAL A 1 119 ? -8.569 5.067 7.059 1.00 90.00 119 VAL A CA 1
ATOM 880 C C . VAL A 1 119 ? -9.775 4.308 7.595 1.00 90.00 119 VAL A C 1
ATOM 882 O O . VAL A 1 119 ? -9.960 4.205 8.809 1.00 90.00 119 VAL A O 1
ATOM 885 N N . GLY A 1 120 ? -10.584 3.786 6.674 1.00 86.00 120 GLY A N 1
ATOM 886 C CA . GLY A 1 120 ? -11.686 2.884 6.978 1.00 86.00 120 GLY A CA 1
ATOM 887 C C . GLY A 1 120 ? -11.219 1.424 7.031 1.00 86.00 120 GLY A C 1
ATOM 888 O O . GLY A 1 120 ? -10.170 1.084 6.479 1.00 86.00 120 GLY A O 1
ATOM 889 N N . PRO A 1 121 ? -11.994 0.524 7.659 1.00 78.81 121 PRO A N 1
ATOM 890 C CA . PRO A 1 121 ?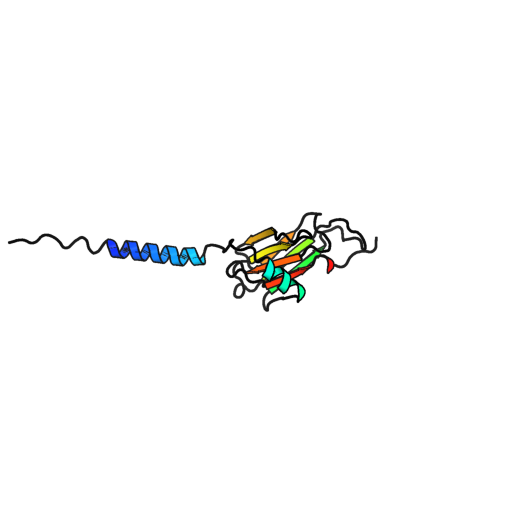 -11.624 -0.887 7.799 1.00 78.81 121 PRO A CA 1
ATOM 891 C C . PRO A 1 121 ? -11.395 -1.594 6.454 1.00 78.81 121 PRO A C 1
ATOM 893 O O . PRO A 1 121 ? -10.513 -2.443 6.348 1.00 78.81 121 PRO A O 1
ATOM 896 N N . HIS A 1 122 ? -12.127 -1.208 5.410 1.00 83.50 122 HIS A N 1
ATOM 897 C CA . HIS A 1 122 ? -12.043 -1.851 4.099 1.00 83.50 122 HIS A CA 1
ATOM 898 C C . HIS A 1 122 ? -11.072 -1.173 3.128 1.00 83.50 122 HIS A C 1
ATOM 900 O O . HIS A 1 122 ? -10.929 -1.648 2.001 1.00 83.50 122 HIS A O 1
ATOM 906 N N . THR A 1 123 ? -10.376 -0.112 3.552 1.00 89.94 123 THR A N 1
ATOM 907 C CA . THR A 1 123 ? -9.371 0.549 2.716 1.00 89.94 123 THR A CA 1
ATOM 908 C C . THR A 1 123 ? -8.250 -0.425 2.360 1.00 89.94 123 THR A C 1
ATOM 910 O O . THR A 1 123 ? -7.680 -1.090 3.232 1.00 89.94 123 THR A O 1
ATOM 913 N N . MET A 1 124 ? -7.916 -0.494 1.074 1.00 90.88 124 MET A N 1
ATOM 914 C CA . MET A 1 124 ? -6.811 -1.309 0.577 1.00 90.88 124 MET A CA 1
ATOM 915 C C . MET A 1 124 ? -5.616 -0.442 0.209 1.00 90.88 124 MET A C 1
ATOM 917 O O . MET A 1 124 ? -5.770 0.640 -0.357 1.00 90.88 124 MET A O 1
ATOM 921 N N . PHE A 1 125 ? -4.429 -0.963 0.489 1.00 92.75 125 PHE A N 1
ATOM 922 C CA . PHE A 1 125 ? -3.146 -0.396 0.110 1.00 92.75 125 PHE A CA 1
ATOM 923 C C . PHE A 1 125 ? -2.547 -1.279 -0.976 1.00 92.75 125 PHE A C 1
ATOM 925 O O . PHE A 1 125 ? -2.418 -2.488 -0.795 1.00 92.75 125 PHE A O 1
ATOM 932 N N . LEU A 1 126 ? -2.202 -0.669 -2.103 1.00 92.44 126 LEU A N 1
ATOM 933 C CA . LEU A 1 126 ? -1.792 -1.348 -3.324 1.00 92.44 126 LEU A CA 1
ATOM 934 C C . LEU A 1 126 ? -0.415 -0.841 -3.740 1.00 92.44 126 LEU A C 1
ATOM 936 O O . LEU A 1 126 ? -0.268 0.318 -4.130 1.00 92.44 126 LEU A O 1
ATOM 940 N N . LEU A 1 127 ? 0.592 -1.699 -3.645 1.00 92.50 127 LEU A N 1
ATOM 941 C CA . LEU A 1 127 ? 1.956 -1.407 -4.062 1.00 92.50 127 LEU A CA 1
ATOM 942 C C . LEU A 1 127 ? 2.151 -1.845 -5.511 1.00 92.50 127 LEU A C 1
ATOM 944 O O . LEU A 1 127 ? 2.038 -3.026 -5.834 1.00 92.50 127 LEU A O 1
ATOM 948 N N . VAL A 1 128 ? 2.456 -0.883 -6.369 1.00 90.94 128 VAL A N 1
ATOM 949 C CA . VAL A 1 128 ? 2.527 -1.037 -7.821 1.00 90.94 128 VAL A CA 1
ATOM 950 C C . VAL A 1 128 ? 3.933 -0.697 -8.309 1.00 90.94 128 VAL A C 1
ATOM 952 O O . VAL A 1 128 ? 4.546 0.273 -7.852 1.00 90.94 128 VAL A O 1
ATOM 955 N N . ALA A 1 129 ? 4.440 -1.473 -9.262 1.00 89.06 129 ALA A N 1
ATOM 956 C CA . ALA A 1 129 ? 5.688 -1.195 -9.959 1.00 89.06 129 ALA A CA 1
ATOM 957 C C . ALA A 1 129 ? 5.512 0.051 -10.832 1.00 89.06 129 ALA A C 1
ATOM 959 O O . ALA A 1 129 ? 4.755 0.047 -11.799 1.00 89.06 129 ALA A O 1
ATOM 960 N N . GLY A 1 130 ? 6.210 1.142 -10.518 1.00 86.12 130 GLY A N 1
ATOM 961 C CA . GLY A 1 130 ? 6.032 2.426 -11.207 1.00 86.12 130 GLY A CA 1
ATOM 962 C C . GLY A 1 130 ? 6.498 2.430 -12.669 1.00 86.12 130 GLY A C 1
ATOM 963 O O . GLY A 1 130 ? 6.136 3.326 -13.429 1.00 86.12 130 GLY A O 1
ATOM 964 N N . ASN A 1 131 ? 7.309 1.449 -13.066 1.00 83.94 131 ASN A N 1
ATOM 965 C CA . ASN A 1 131 ? 7.805 1.265 -14.429 1.00 83.94 131 ASN A CA 1
ATOM 966 C C . ASN A 1 131 ? 6.889 0.390 -15.301 1.00 83.94 131 ASN A C 1
ATOM 968 O O . ASN A 1 131 ? 6.868 0.593 -16.510 1.00 83.94 131 ASN A O 1
ATOM 972 N N . THR A 1 132 ? 6.146 -0.563 -14.731 1.00 83.31 132 THR A N 1
ATOM 973 C CA . THR A 1 132 ? 5.284 -1.483 -15.507 1.00 83.31 132 THR A CA 1
ATOM 974 C C . THR A 1 132 ? 3.791 -1.283 -15.251 1.00 83.31 132 THR A C 1
ATOM 976 O O . THR A 1 132 ? 2.977 -1.673 -16.083 1.00 83.31 132 THR A O 1
ATOM 979 N N . GLY A 1 133 ? 3.417 -0.665 -14.130 1.00 82.25 133 GLY A N 1
ATOM 980 C CA . GLY A 1 133 ? 2.031 -0.580 -13.664 1.00 82.25 133 GLY A CA 1
ATOM 981 C C . GLY A 1 133 ? 1.505 -1.881 -13.048 1.00 82.25 133 GLY A C 1
ATOM 982 O O . GLY A 1 133 ? 0.306 -1.993 -12.805 1.00 82.25 133 GLY A O 1
ATOM 983 N N . GLU A 1 134 ? 2.374 -2.862 -12.803 1.00 84.88 134 GLU A N 1
ATOM 984 C CA . GLU A 1 134 ? 2.012 -4.168 -12.248 1.00 84.88 134 GLU A CA 1
ATOM 985 C C . GLU A 1 134 ? 1.798 -4.110 -10.729 1.00 84.88 134 GLU A C 1
ATOM 987 O O . GLU A 1 134 ? 2.563 -3.459 -10.015 1.00 84.88 134 GLU A O 1
ATOM 992 N N . LEU A 1 135 ? 0.770 -4.800 -10.222 1.00 87.12 135 LEU A N 1
ATOM 993 C CA . LEU A 1 135 ? 0.555 -4.956 -8.783 1.00 87.12 135 LEU A CA 1
ATOM 994 C C . LEU A 1 135 ? 1.582 -5.928 -8.199 1.00 87.12 135 LEU A C 1
ATOM 996 O O . LEU A 1 135 ? 1.646 -7.080 -8.610 1.00 87.12 135 LEU A O 1
ATOM 1000 N N . ILE A 1 136 ? 2.326 -5.473 -7.195 1.00 88.50 136 ILE A N 1
ATOM 1001 C CA . ILE A 1 136 ? 3.379 -6.253 -6.539 1.00 88.50 136 ILE A CA 1
ATOM 1002 C C . ILE A 1 136 ? 2.931 -6.762 -5.163 1.00 88.50 136 ILE A C 1
ATOM 1004 O O . ILE A 1 136 ? 3.286 -7.869 -4.762 1.00 88.50 136 ILE A O 1
ATOM 1008 N N . ALA A 1 137 ? 2.202 -5.935 -4.408 1.00 90.00 137 ALA A N 1
ATOM 1009 C CA . ALA A 1 137 ? 1.702 -6.281 -3.080 1.00 90.00 137 ALA A CA 1
ATOM 1010 C C . ALA A 1 137 ? 0.378 -5.573 -2.781 1.00 90.00 137 ALA A C 1
ATOM 1012 O O . ALA A 1 137 ? 0.197 -4.415 -3.153 1.00 90.00 137 ALA A O 1
ATOM 1013 N N . ALA A 1 138 ? -0.523 -6.237 -2.060 1.00 90.56 138 ALA A N 1
ATOM 1014 C CA . ALA A 1 138 ? -1.765 -5.644 -1.574 1.00 90.56 138 ALA A CA 1
ATOM 1015 C C . ALA A 1 138 ? -2.021 -6.032 -0.114 1.00 90.56 138 ALA A C 1
ATOM 1017 O O . ALA A 1 138 ? -1.842 -7.190 0.254 1.00 90.56 138 ALA A O 1
ATOM 1018 N N . VAL A 1 139 ? -2.453 -5.070 0.704 1.00 88.44 139 VAL A N 1
ATOM 1019 C CA . VAL A 1 139 ? -2.843 -5.301 2.105 1.00 88.44 139 VAL A CA 1
ATOM 1020 C C . VAL A 1 139 ? -4.100 -4.503 2.429 1.00 88.44 139 VAL A C 1
ATOM 1022 O O . VAL A 1 139 ? -4.259 -3.360 1.992 1.00 88.44 139 VAL A O 1
ATOM 1025 N N . ARG A 1 140 ? -4.997 -5.097 3.217 1.00 88.62 140 ARG A N 1
ATOM 1026 C CA . ARG A 1 140 ? -6.227 -4.456 3.692 1.00 88.62 140 ARG A CA 1
ATOM 1027 C C . ARG A 1 140 ? -6.068 -3.977 5.134 1.00 88.62 140 ARG A C 1
ATOM 1029 O O . ARG A 1 140 ? -5.483 -4.669 5.962 1.00 88.62 140 ARG A O 1
ATOM 1036 N N . ALA A 1 141 ? -6.631 -2.812 5.449 1.00 85.38 141 ALA A N 1
ATOM 1037 C CA . ALA A 1 141 ? -6.538 -2.207 6.779 1.00 85.38 141 ALA A CA 1
ATOM 1038 C C . ALA A 1 141 ? -7.138 -3.067 7.916 1.00 85.38 141 ALA A C 1
ATOM 1040 O O . ALA A 1 141 ? -6.680 -2.979 9.056 1.00 85.38 141 ALA A O 1
ATOM 1041 N N . GLU A 1 142 ? -8.142 -3.904 7.634 1.00 75.94 142 GLU A N 1
ATOM 1042 C CA . GLU A 1 142 ? -8.791 -4.764 8.638 1.00 75.94 142 GLU A CA 1
ATOM 1043 C C . GLU A 1 142 ? -7.908 -5.886 9.200 1.00 75.94 142 GLU A C 1
ATOM 1045 O O . GLU A 1 142 ? -8.240 -6.416 10.257 1.00 75.94 142 GLU A O 1
ATOM 1050 N N . GLU A 1 143 ? -6.785 -6.220 8.553 1.00 65.25 143 GLU A N 1
ATOM 1051 C CA . GLU A 1 143 ? -5.875 -7.282 9.013 1.00 65.25 143 GLU A CA 1
ATOM 1052 C C . GLU A 1 143 ? -5.095 -6.901 10.288 1.00 65.25 143 GLU A C 1
ATOM 1054 O O . GLU A 1 143 ? -4.385 -7.728 10.861 1.00 65.25 143 GLU A O 1
ATOM 1059 N N . LEU A 1 144 ? -5.231 -5.660 10.766 1.00 71.06 144 LEU A N 1
ATOM 1060 C CA . LEU A 1 144 ? -4.528 -5.178 11.948 1.00 71.06 144 LEU A CA 1
ATOM 1061 C C . LEU A 1 144 ? -5.215 -5.571 13.262 1.00 71.06 144 LEU A C 1
ATOM 1063 O O . LEU A 1 144 ? -6.425 -5.360 13.414 1.00 71.06 144 LEU A O 1
ATOM 1067 N N . PRO A 1 145 ? -4.447 -6.053 14.260 1.00 71.25 145 PRO A N 1
ATOM 1068 C CA . PRO A 1 145 ? -4.985 -6.354 15.577 1.00 71.25 145 PRO A CA 1
ATOM 1069 C C . PRO A 1 145 ? -5.556 -5.086 16.224 1.00 71.25 145 PRO A C 1
ATOM 1071 O O . PRO A 1 145 ? -4.928 -4.027 16.236 1.00 71.25 145 PRO A O 1
ATOM 1074 N N . CYS A 1 146 ? -6.763 -5.205 16.771 1.00 75.12 146 CYS A N 1
ATOM 1075 C CA . CYS A 1 146 ? -7.432 -4.150 17.523 1.00 75.12 146 CYS A CA 1
ATOM 1076 C C . CYS A 1 146 ? -7.350 -4.418 19.032 1.00 75.12 146 CYS A C 1
ATOM 1078 O O . CYS A 1 146 ? -7.227 -5.563 19.474 1.00 75.12 146 CYS A O 1
ATOM 1080 N N . VAL A 1 147 ? -7.443 -3.358 19.833 1.00 76.88 147 VAL A N 1
ATOM 1081 C CA . VAL A 1 147 ? -7.586 -3.450 21.290 1.00 76.88 147 VAL A CA 1
ATOM 1082 C C . VAL A 1 147 ? -9.067 -3.534 21.663 1.00 76.88 147 VAL A C 1
ATOM 1084 O O . VAL A 1 147 ? -9.909 -2.867 21.057 1.00 76.88 147 VAL A O 1
ATOM 1087 N N . LYS A 1 148 ? -9.405 -4.362 22.660 1.00 74.44 148 LYS A N 1
ATOM 1088 C CA . LYS A 1 148 ? -10.743 -4.329 23.268 1.00 74.44 148 LYS A CA 1
ATOM 1089 C C . LYS A 1 148 ? -10.891 -2.991 23.998 1.00 74.44 148 LYS A C 1
ATOM 1091 O O . LYS A 1 148 ? -10.031 -2.665 24.814 1.00 74.44 148 LYS A O 1
ATOM 1096 N N . GLY A 1 149 ? -11.915 -2.226 23.622 1.00 63.75 149 GLY A N 1
ATOM 1097 C CA . GLY A 1 149 ? -12.293 -0.978 24.292 1.00 63.75 149 GLY A CA 1
ATOM 1098 C C . GLY A 1 149 ? -13.007 -1.217 25.609 1.00 63.75 149 GLY A C 1
ATOM 1099 O O . GLY A 1 149 ? -13.438 -2.370 25.844 1.00 63.75 149 GLY A O 1
#

Sequence (149 aa):
MTRRRSTITALALCGFLAVTAAWALSSRLTPHLGRVPGDLLIAASLDRPQADGARLALEAASPARICGSAAPFALTARWQVDPAVAPWTQLWLLGEDGNPVLWHAGATPSGEKQTGPWVGPHTMFLLVAGNTGELIAAVRAEELPCVKG

Secondary structure (DSSP, 8-state):
------SSSSHHHHHHHHHHHHHHHHHHHS-------HHHHHHHHTT----TTEEEEEEEPSSPPBTT--S-B-EEEEEEE-TTT-SSE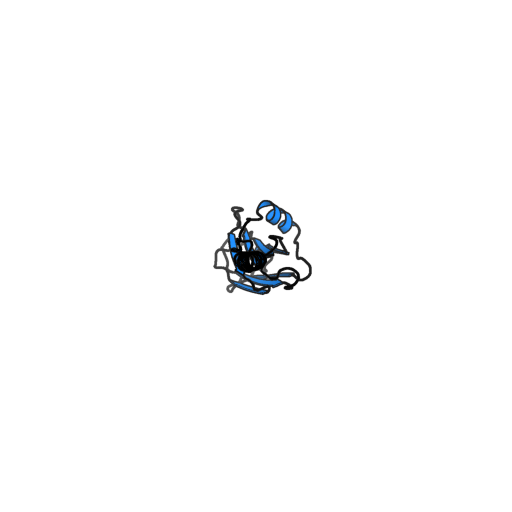EEEEE-TT--EEEEEEES-SEEEEE--TTB-TT-EEEEEETTT--EEEEEEGGGSPPBP-

pLDDT: mean 74.35, std 18.14, range [41.38, 95.62]